Protein AF-A0A4R4YBL4-F1 (afdb_monomer_lite)

Secondary structure (DSSP, 8-state):
--TT-TTTSPP---HHHHHHHHHHHHTT--HHHHHHHHHHHHHHHHH----S--------------------

Radius of gyration: 21.95 Å; chains: 1; bounding box: 67×45×32 Å

Sequence (72 aa):
MSDDDVFGRRWVLAEDELLRMLWRSHAGENPDVLLVELHANHQEDRRNPGPADGRRPRSVPHPRRNRHRVAR

Structure (mmCIF, N/CA/C/O backbone):
data_AF-A0A4R4YBL4-F1
#
_entry.id   AF-A0A4R4YBL4-F1
#
loop_
_atom_site.group_PDB
_atom_site.id
_atom_site.type_symbol
_atom_site.label_atom_id
_atom_site.label_alt_id
_atom_site.label_comp_id
_atom_site.label_asym_id
_atom_site.label_entity_id
_atom_site.label_seq_id
_atom_site.pdbx_PDB_ins_code
_atom_site.Cartn_x
_atom_site.Cartn_y
_atom_site.Cartn_z
_atom_site.occupancy
_atom_site.B_iso_or_equiv
_atom_site.auth_seq_id
_atom_site.auth_comp_id
_atom_site.auth_asym_id
_atom_site.auth_atom_id
_atom_site.pdbx_PDB_model_num
ATOM 1 N N . MET A 1 1 ? -16.989 -0.929 -18.271 1.00 48.12 1 MET A N 1
ATOM 2 C CA . MET A 1 1 ? -16.439 -1.176 -16.923 1.00 48.12 1 MET A CA 1
ATOM 3 C C . MET A 1 1 ? -15.208 -0.302 -16.803 1.00 48.12 1 MET A C 1
ATOM 5 O O . MET A 1 1 ? -14.391 -0.348 -17.711 1.00 48.12 1 MET A O 1
ATOM 9 N N . SER A 1 2 ? -15.171 0.592 -15.814 1.00 56.03 2 SER A N 1
ATOM 10 C CA . SER A 1 2 ? -14.095 1.581 -15.670 1.00 56.03 2 SER A CA 1
ATOM 11 C C . SER A 1 2 ? -12.836 0.872 -15.173 1.00 56.03 2 SER A C 1
ATOM 13 O O . SER A 1 2 ? -12.898 0.202 -14.149 1.00 56.03 2 SER A O 1
ATOM 15 N N . ASP A 1 3 ? -11.713 1.013 -15.875 1.00 60.47 3 ASP A N 1
ATOM 16 C CA . ASP A 1 3 ? -10.407 0.417 -15.518 1.00 60.47 3 ASP A CA 1
ATOM 17 C C . ASP A 1 3 ? -9.811 0.962 -14.192 1.00 60.47 3 ASP A C 1
ATOM 19 O O . ASP A 1 3 ? -8.743 0.531 -13.756 1.00 60.47 3 ASP A O 1
ATOM 23 N N . ASP A 1 4 ? -10.516 1.903 -13.555 1.00 71.81 4 ASP A N 1
ATOM 24 C CA . ASP A 1 4 ? -10.173 2.583 -12.298 1.00 71.81 4 ASP A CA 1
ATOM 25 C C . ASP A 1 4 ? -10.782 1.928 -11.044 1.00 71.81 4 ASP A C 1
ATOM 27 O O . ASP A 1 4 ? -10.687 2.482 -9.949 1.00 71.81 4 ASP A O 1
ATOM 31 N N . ASP A 1 5 ? -11.420 0.760 -11.163 1.00 85.31 5 ASP A N 1
ATOM 32 C CA . ASP A 1 5 ? -11.874 0.026 -9.979 1.00 85.31 5 ASP A CA 1
ATOM 33 C C . ASP A 1 5 ? -10.677 -0.591 -9.231 1.00 85.31 5 ASP A C 1
ATOM 35 O O . ASP A 1 5 ? -10.181 -1.675 -9.558 1.00 85.31 5 ASP A O 1
ATOM 39 N N . VAL A 1 6 ? -10.198 0.144 -8.225 1.00 86.81 6 VAL A N 1
ATOM 40 C CA . VAL A 1 6 ? -9.072 -0.218 -7.351 1.00 86.81 6 VAL A CA 1
ATOM 41 C C . VAL A 1 6 ? -9.325 -1.542 -6.626 1.00 86.81 6 VAL A C 1
ATOM 43 O O . VAL A 1 6 ? -8.396 -2.334 -6.468 1.00 86.81 6 VAL A O 1
ATOM 46 N N . PHE A 1 7 ? -10.565 -1.808 -6.208 1.00 88.38 7 PHE A N 1
ATOM 47 C CA . PHE A 1 7 ? -10.896 -2.943 -5.341 1.00 88.38 7 PHE A CA 1
ATOM 48 C C . PHE A 1 7 ? -11.444 -4.147 -6.110 1.00 88.38 7 PHE A C 1
ATOM 50 O O . PHE A 1 7 ? -11.232 -5.285 -5.698 1.00 88.38 7 PHE A O 1
ATOM 57 N N . GLY A 1 8 ? -12.115 -3.926 -7.242 1.00 86.00 8 GLY A N 1
ATOM 58 C CA . GLY A 1 8 ? -12.648 -5.003 -8.081 1.00 86.00 8 GLY A CA 1
ATOM 59 C C . GLY A 1 8 ? -11.629 -5.649 -9.024 1.00 86.00 8 GLY A C 1
ATOM 60 O O . GLY A 1 8 ? -11.926 -6.676 -9.639 1.00 86.00 8 GLY A O 1
ATOM 61 N N . ARG A 1 9 ? -10.422 -5.080 -9.163 1.00 87.00 9 ARG A N 1
ATOM 62 C CA . ARG A 1 9 ? -9.375 -5.623 -10.044 1.00 87.00 9 ARG A CA 1
ATOM 63 C C . ARG A 1 9 ? -8.512 -6.680 -9.359 1.00 87.00 9 ARG A C 1
ATOM 65 O O . ARG A 1 9 ? -8.246 -6.639 -8.161 1.00 87.00 9 ARG A O 1
ATOM 72 N N . ARG A 1 10 ? -7.950 -7.585 -10.165 1.00 89.06 10 ARG A N 1
ATOM 73 C CA . ARG A 1 10 ? -6.875 -8.473 -9.707 1.00 89.06 10 ARG A CA 1
ATOM 74 C C . ARG A 1 10 ? -5.553 -7.711 -9.656 1.00 89.06 10 ARG A C 1
ATOM 76 O O . ARG A 1 10 ? -5.052 -7.270 -10.692 1.00 89.06 10 ARG A O 1
ATOM 83 N N . TRP A 1 11 ? -4.982 -7.609 -8.463 1.00 88.44 11 TRP A N 1
ATOM 84 C CA . TRP A 1 11 ? -3.656 -7.044 -8.248 1.00 88.44 11 TRP A CA 1
ATOM 85 C C . TRP A 1 11 ? -2.567 -8.063 -8.567 1.00 88.44 11 TRP A C 1
ATOM 87 O O . TRP A 1 11 ? -2.636 -9.220 -8.154 1.00 88.44 11 TRP A O 1
ATOM 97 N N . VAL A 1 12 ? -1.567 -7.621 -9.324 1.00 90.25 12 VAL A N 1
ATOM 98 C CA . VAL A 1 12 ? -0.323 -8.357 -9.550 1.00 90.25 12 VAL A CA 1
ATOM 99 C C . VAL A 1 12 ? 0.768 -7.496 -8.943 1.00 90.25 12 VAL A C 1
ATOM 101 O O . VAL A 1 12 ? 1.038 -6.414 -9.456 1.00 90.25 12 VAL A O 1
ATOM 104 N N . LEU A 1 13 ? 1.305 -7.953 -7.817 1.00 89.31 13 LEU A N 1
ATOM 105 C CA . LEU A 1 13 ? 2.274 -7.223 -7.007 1.00 89.31 13 LEU A CA 1
ATOM 106 C C . LEU A 1 13 ? 3.638 -7.889 -7.110 1.00 89.31 13 LEU A C 1
ATOM 108 O O . LEU A 1 13 ? 3.721 -9.118 -7.200 1.00 89.31 13 LEU A O 1
ATOM 112 N N . ALA A 1 14 ? 4.696 -7.088 -7.040 1.00 92.12 14 ALA A N 1
ATOM 113 C CA . ALA A 1 14 ? 6.010 -7.626 -6.727 1.00 92.12 14 ALA A CA 1
ATOM 114 C C . ALA A 1 14 ? 6.033 -8.141 -5.276 1.00 92.12 14 ALA A C 1
ATOM 116 O O . ALA A 1 14 ? 5.294 -7.663 -4.412 1.00 92.12 14 ALA A O 1
ATOM 117 N N . GLU A 1 15 ? 6.910 -9.103 -4.989 1.00 93.62 15 GLU A N 1
ATOM 118 C CA . GLU A 1 15 ? 7.056 -9.674 -3.643 1.00 93.62 15 GLU A CA 1
ATOM 119 C C . GLU A 1 15 ? 7.335 -8.591 -2.585 1.00 93.62 15 GLU A C 1
ATOM 121 O O . GLU A 1 15 ? 6.690 -8.559 -1.536 1.00 93.62 15 GLU A O 1
ATOM 126 N N . ASP A 1 16 ? 8.217 -7.639 -2.905 1.00 94.88 16 ASP A N 1
ATOM 127 C CA . ASP A 1 16 ? 8.565 -6.516 -2.027 1.00 94.88 16 ASP A CA 1
ATOM 128 C C . ASP A 1 16 ? 7.369 -5.600 -1.716 1.00 94.88 16 ASP A C 1
ATOM 130 O O . ASP A 1 16 ? 7.249 -5.080 -0.604 1.00 94.88 16 ASP A O 1
ATOM 134 N N . GLU A 1 17 ? 6.474 -5.385 -2.682 1.00 92.38 17 GLU A N 1
ATOM 135 C CA . GLU A 1 17 ? 5.279 -4.548 -2.513 1.00 92.38 17 GLU A CA 1
ATOM 136 C C . GLU A 1 17 ? 4.269 -5.232 -1.598 1.00 92.38 17 GLU A C 1
ATOM 138 O O . GLU A 1 17 ? 3.752 -4.611 -0.666 1.00 92.38 17 GLU A O 1
ATOM 143 N N . LEU A 1 18 ? 4.053 -6.532 -1.812 1.00 93.31 18 LEU A N 1
ATOM 144 C CA . LEU A 1 18 ? 3.182 -7.345 -0.974 1.00 93.31 18 LEU A CA 1
ATOM 145 C C . LEU A 1 18 ? 3.688 -7.393 0.474 1.00 93.31 18 LEU A C 1
ATOM 147 O O . LEU A 1 18 ? 2.908 -7.186 1.404 1.00 93.31 18 LEU A O 1
ATOM 151 N N . LEU A 1 19 ? 4.991 -7.611 0.679 1.00 96.19 19 LEU A N 1
ATOM 152 C CA . LEU A 1 19 ? 5.607 -7.625 2.010 1.00 96.19 19 LEU A CA 1
ATOM 153 C C . LEU A 1 19 ? 5.465 -6.279 2.724 1.00 96.19 19 LEU A C 1
ATOM 155 O O . LEU A 1 19 ? 5.117 -6.238 3.905 1.00 96.19 19 LEU A O 1
ATOM 159 N N . ARG A 1 20 ? 5.688 -5.167 2.015 1.00 94.12 20 ARG A N 1
ATOM 160 C CA . ARG A 1 20 ? 5.500 -3.819 2.575 1.00 94.12 20 ARG A CA 1
ATOM 161 C C . ARG A 1 20 ? 4.050 -3.562 2.964 1.00 94.12 20 ARG A C 1
ATOM 163 O O . ARG A 1 20 ? 3.807 -3.041 4.052 1.00 94.12 20 ARG A O 1
ATOM 170 N N . MET A 1 21 ? 3.098 -3.937 2.110 1.00 94.69 21 MET A N 1
ATOM 171 C CA . MET A 1 21 ? 1.674 -3.817 2.421 1.00 94.69 21 MET A CA 1
ATOM 172 C C . MET A 1 21 ? 1.289 -4.653 3.640 1.00 94.69 21 MET A C 1
ATOM 174 O O . MET A 1 21 ? 0.595 -4.153 4.526 1.00 94.69 21 MET A O 1
ATOM 178 N N . LEU A 1 22 ? 1.765 -5.898 3.718 1.00 95.75 22 LEU A N 1
ATOM 179 C CA . LEU A 1 22 ? 1.500 -6.784 4.848 1.00 95.75 22 LEU A CA 1
ATOM 180 C C . LEU A 1 22 ? 2.063 -6.204 6.150 1.00 95.75 22 LEU A C 1
ATOM 182 O O . LEU A 1 22 ? 1.382 -6.207 7.172 1.00 95.75 22 LEU A O 1
ATOM 186 N N . TRP A 1 23 ? 3.277 -5.651 6.104 1.00 97.38 23 TRP A N 1
ATOM 187 C CA . TRP A 1 23 ? 3.907 -5.022 7.261 1.00 97.38 23 TRP A CA 1
ATOM 188 C C . TRP A 1 23 ? 3.147 -3.781 7.748 1.00 97.38 23 TRP A C 1
ATOM 190 O O . TRP A 1 23 ? 2.899 -3.646 8.945 1.00 97.38 23 TRP A O 1
ATOM 200 N N . ARG A 1 24 ? 2.726 -2.893 6.836 1.00 96.88 24 ARG A N 1
ATOM 201 C CA . ARG A 1 24 ? 1.913 -1.711 7.185 1.00 96.88 24 ARG A CA 1
ATOM 202 C C . ARG A 1 24 ? 0.537 -2.109 7.719 1.00 96.88 24 ARG A C 1
ATOM 204 O O . ARG A 1 24 ? 0.089 -1.562 8.722 1.00 96.88 24 ARG A O 1
ATOM 211 N N . SER A 1 25 ? -0.082 -3.128 7.125 1.00 96.12 25 SER A N 1
ATOM 212 C CA . SER A 1 25 ? -1.351 -3.679 7.618 1.00 96.12 25 SER A CA 1
ATOM 213 C C . SER A 1 25 ? -1.203 -4.241 9.034 1.00 96.12 25 SER A C 1
ATOM 215 O O . SER A 1 25 ? -2.024 -3.972 9.907 1.00 96.12 25 SER A O 1
ATOM 217 N N . HIS A 1 26 ? -0.108 -4.960 9.302 1.00 96.81 26 HIS A N 1
ATOM 218 C CA . HIS A 1 26 ? 0.219 -5.449 10.642 1.00 96.81 26 HIS A CA 1
ATOM 219 C C . HIS A 1 26 ? 0.464 -4.306 11.646 1.00 96.81 26 HIS A C 1
ATOM 221 O O . HIS A 1 26 ? 0.144 -4.441 12.824 1.00 96.81 26 HIS A O 1
ATOM 227 N N . ALA A 1 27 ? 0.989 -3.164 11.195 1.00 97.00 27 ALA A N 1
ATOM 228 C CA . ALA A 1 27 ? 1.154 -1.963 12.015 1.00 97.00 27 ALA A CA 1
ATOM 229 C C . ALA A 1 27 ? -0.166 -1.206 12.292 1.00 97.00 27 ALA A C 1
ATOM 231 O O . ALA A 1 27 ? -0.145 -0.190 12.988 1.00 97.00 27 ALA A O 1
ATOM 232 N N . GLY A 1 28 ? -1.305 -1.700 11.791 1.00 96.44 28 GLY A N 1
ATOM 233 C CA . GLY A 1 28 ? -2.635 -1.130 12.020 1.00 96.44 28 GLY A CA 1
ATOM 234 C C . GLY A 1 28 ? -3.129 -0.209 10.906 1.00 96.44 28 GLY A C 1
ATOM 235 O O . GLY A 1 28 ? -4.173 0.425 11.062 1.00 96.44 28 GLY A O 1
ATOM 236 N N . GLU A 1 29 ? -2.412 -0.120 9.787 1.00 95.88 29 GLU A N 1
ATOM 237 C CA . GLU A 1 29 ? -2.883 0.637 8.631 1.00 95.88 29 GLU A CA 1
ATOM 238 C C . GLU A 1 29 ? -3.965 -0.135 7.867 1.00 95.88 29 GLU A C 1
ATOM 240 O O . GLU A 1 29 ? -3.897 -1.355 7.722 1.00 95.88 29 GLU A O 1
ATOM 245 N N . ASN A 1 30 ? -4.983 0.573 7.368 1.00 94.44 30 ASN A N 1
ATOM 246 C CA . ASN A 1 30 ? -6.065 -0.068 6.626 1.00 94.44 30 ASN A CA 1
ATOM 247 C C . ASN A 1 30 ? -5.563 -0.493 5.226 1.00 94.44 30 ASN A C 1
ATOM 249 O O . ASN A 1 30 ? -5.119 0.375 4.467 1.00 94.44 30 ASN A O 1
ATOM 253 N N . PRO A 1 31 ? -5.664 -1.784 4.851 1.00 90.38 31 PRO A N 1
ATOM 254 C CA . PRO A 1 31 ? -5.212 -2.275 3.549 1.00 90.38 31 PRO A CA 1
ATOM 255 C C . PRO A 1 31 ? -5.891 -1.580 2.362 1.00 90.38 31 PRO A C 1
ATOM 257 O O . PRO A 1 31 ? -5.269 -1.448 1.309 1.00 90.38 31 PRO A O 1
ATOM 260 N N . ASP A 1 32 ? -7.114 -1.074 2.528 1.00 92.06 32 ASP A N 1
ATOM 261 C CA . ASP A 1 32 ? -7.834 -0.364 1.472 1.00 92.06 32 ASP A CA 1
ATOM 262 C C . ASP A 1 32 ? -7.151 0.963 1.121 1.00 92.06 32 ASP A C 1
ATOM 264 O O . ASP A 1 32 ? -7.025 1.318 -0.050 1.00 92.06 32 ASP A O 1
ATOM 268 N N . VAL A 1 33 ? -6.647 1.676 2.133 1.00 92.75 33 VAL A N 1
ATOM 269 C CA . VAL A 1 33 ? -5.886 2.921 1.943 1.00 92.75 33 VAL A CA 1
ATOM 270 C C . VAL A 1 33 ? -4.562 2.620 1.245 1.00 92.75 33 VAL A C 1
ATOM 272 O O . VAL A 1 33 ? -4.192 3.315 0.301 1.00 92.75 33 VAL A O 1
ATOM 275 N N . LEU A 1 34 ? -3.889 1.539 1.648 1.00 93.25 34 LEU A N 1
ATOM 276 C CA . LEU A 1 34 ? -2.639 1.096 1.027 1.00 93.25 34 LEU A CA 1
ATOM 277 C C . LEU A 1 34 ? -2.829 0.728 -0.454 1.00 93.25 34 LEU A C 1
ATOM 279 O O . LEU A 1 34 ? -1.974 1.050 -1.277 1.00 93.25 34 LEU A O 1
ATOM 283 N N . LEU A 1 35 ? -3.950 0.092 -0.810 1.00 91.88 35 LEU A N 1
ATOM 284 C CA . LEU A 1 35 ? -4.293 -0.227 -2.200 1.00 91.88 35 LEU A CA 1
ATOM 285 C C . LEU A 1 35 ? -4.559 1.027 -3.039 1.00 91.88 35 LEU A C 1
ATOM 287 O O . LEU A 1 35 ? -4.142 1.087 -4.196 1.00 91.88 35 LEU A O 1
ATOM 291 N N . VAL A 1 36 ? -5.213 2.041 -2.466 1.00 91.50 36 VAL A N 1
ATOM 292 C CA . VAL A 1 36 ? -5.438 3.328 -3.144 1.00 91.50 36 VAL A CA 1
ATOM 293 C C . VAL A 1 36 ? -4.116 4.067 -3.374 1.00 91.50 36 VAL A C 1
ATOM 295 O O . VAL A 1 36 ? -3.878 4.545 -4.484 1.00 91.50 36 VAL A O 1
ATOM 298 N N . GLU A 1 37 ? -3.234 4.116 -2.370 1.00 91.69 37 GLU A N 1
ATOM 299 C CA . GLU A 1 37 ? -1.885 4.687 -2.509 1.00 91.69 37 GLU A CA 1
ATOM 300 C C . GLU A 1 37 ? -1.086 3.970 -3.605 1.00 91.69 37 GLU A C 1
ATOM 302 O O . GLU A 1 37 ? -0.497 4.606 -4.481 1.00 91.69 37 GLU A O 1
ATOM 307 N N . LEU A 1 38 ? -1.101 2.636 -3.599 1.00 90.50 38 LEU A N 1
ATOM 308 C CA . LEU A 1 38 ? -0.411 1.826 -4.597 1.00 90.50 38 LEU A CA 1
ATOM 309 C C . LEU A 1 38 ? -0.957 2.060 -6.013 1.00 90.50 38 LEU A C 1
ATOM 311 O O . LEU A 1 38 ? -0.186 2.159 -6.968 1.00 90.50 38 LEU A O 1
ATOM 315 N N . HIS A 1 39 ? -2.278 2.188 -6.155 1.00 89.06 39 HIS A N 1
ATOM 316 C CA . HIS A 1 39 ? -2.915 2.487 -7.435 1.00 89.06 39 HIS A CA 1
ATOM 317 C C . HIS A 1 39 ? -2.470 3.830 -8.007 1.00 89.06 39 HIS A C 1
ATOM 319 O O . HIS A 1 39 ? -2.169 3.914 -9.199 1.00 89.06 39 HIS A O 1
ATOM 325 N N . ALA A 1 40 ? -2.388 4.860 -7.162 1.00 87.31 40 ALA A N 1
ATOM 326 C CA . ALA A 1 40 ? -1.894 6.169 -7.567 1.00 87.31 40 ALA A CA 1
ATOM 327 C C . ALA A 1 40 ? -0.438 6.090 -8.058 1.00 87.31 40 ALA A C 1
ATOM 329 O O . ALA A 1 40 ? -0.143 6.560 -9.156 1.00 87.31 40 ALA A O 1
ATOM 330 N N . ASN A 1 41 ? 0.436 5.398 -7.320 1.00 85.31 41 ASN A N 1
ATOM 331 C CA . ASN A 1 41 ? 1.847 5.233 -7.691 1.00 85.31 41 ASN A CA 1
ATOM 332 C C . ASN A 1 41 ? 2.017 4.497 -9.034 1.00 85.31 41 ASN A C 1
ATOM 334 O O . ASN A 1 41 ? 2.767 4.941 -9.900 1.00 85.31 41 ASN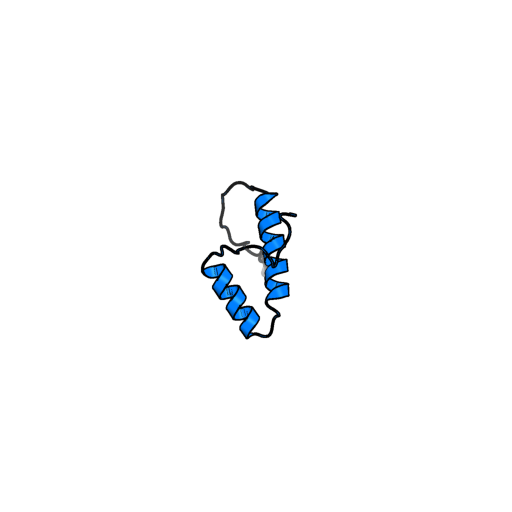 A O 1
ATOM 338 N N . HIS A 1 42 ? 1.260 3.419 -9.271 1.00 82.50 42 HIS A N 1
ATOM 339 C CA . HIS A 1 42 ? 1.283 2.708 -10.557 1.00 82.50 42 HIS A CA 1
ATOM 340 C C . HIS A 1 42 ? 0.771 3.559 -11.729 1.00 82.50 42 HIS A C 1
ATOM 342 O O . HIS A 1 42 ? 1.215 3.381 -12.869 1.00 82.50 42 HIS A O 1
ATOM 348 N N . GLN A 1 43 ? -0.183 4.467 -11.488 1.00 76.31 43 GLN A N 1
ATOM 349 C CA . GLN A 1 43 ? -0.608 5.420 -12.513 1.00 76.31 43 GLN A CA 1
ATOM 350 C C . GLN A 1 43 ? 0.473 6.464 -12.806 1.00 76.31 43 GLN A C 1
ATOM 352 O O . GLN A 1 43 ? 0.632 6.841 -13.968 1.00 76.31 43 GLN A O 1
ATOM 357 N N . GLU A 1 44 ? 1.224 6.909 -11.799 1.00 68.44 44 GLU A N 1
ATOM 358 C CA . GLU A 1 44 ? 2.351 7.829 -11.978 1.00 68.44 44 GLU A CA 1
ATOM 359 C C . GLU A 1 44 ? 3.490 7.186 -12.778 1.00 68.44 44 GLU A C 1
ATOM 361 O O . GLU A 1 44 ? 3.936 7.779 -13.762 1.00 68.44 44 GLU A O 1
ATOM 366 N N . ASP A 1 45 ? 3.866 5.945 -12.458 1.00 64.62 45 ASP A N 1
ATOM 367 C CA . ASP A 1 45 ? 4.876 5.185 -13.209 1.00 64.62 45 ASP A CA 1
ATOM 368 C C . ASP A 1 45 ? 4.453 4.937 -14.667 1.00 64.62 45 ASP A C 1
ATOM 370 O O . ASP A 1 45 ? 5.266 4.999 -15.590 1.00 64.62 45 ASP A O 1
ATOM 374 N N . ARG A 1 46 ? 3.156 4.706 -14.919 1.00 60.62 46 ARG 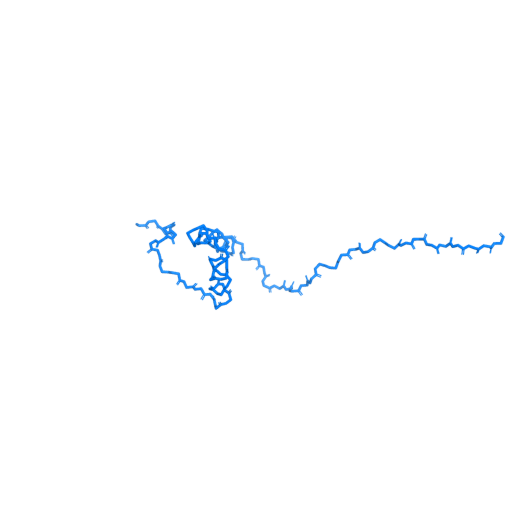A N 1
ATOM 375 C CA . ARG A 1 46 ? 2.624 4.576 -16.289 1.00 60.62 46 ARG A CA 1
ATOM 376 C C . ARG A 1 46 ? 2.568 5.898 -17.047 1.00 60.62 46 ARG A C 1
ATOM 378 O O . ARG A 1 46 ? 2.736 5.901 -18.265 1.00 60.62 46 ARG A O 1
ATOM 385 N N . ARG A 1 47 ? 2.277 7.009 -16.364 1.00 58.78 47 ARG A N 1
ATOM 386 C CA . ARG A 1 47 ? 2.204 8.347 -16.977 1.00 58.78 47 ARG A CA 1
ATOM 387 C C . ARG A 1 47 ? 3.580 8.947 -17.222 1.00 58.78 47 ARG A C 1
ATOM 389 O O . ARG A 1 47 ? 3.707 9.813 -18.083 1.00 58.78 47 ARG A 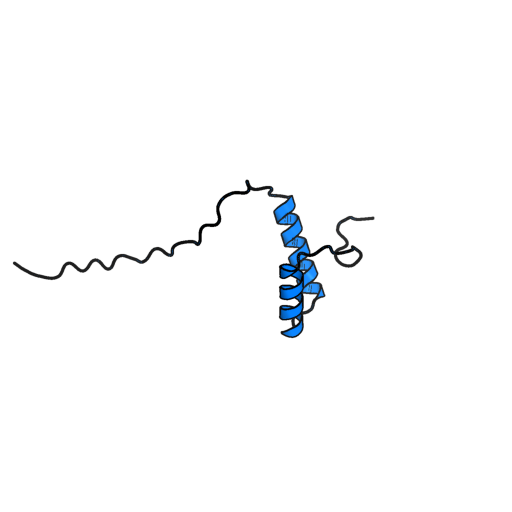O 1
ATOM 396 N N . ASN A 1 48 ? 4.592 8.478 -16.505 1.00 51.47 48 ASN A N 1
ATOM 397 C CA . ASN A 1 48 ? 5.959 8.923 -16.659 1.00 51.47 48 ASN A CA 1
ATOM 398 C C . ASN A 1 48 ? 6.872 7.712 -16.892 1.00 51.47 48 ASN A C 1
ATOM 400 O O . ASN A 1 48 ? 7.536 7.263 -15.958 1.00 51.47 48 ASN A O 1
ATOM 404 N N . PRO A 1 49 ? 6.962 7.189 -18.133 1.00 48.94 49 PRO A N 1
ATOM 405 C CA . PRO A 1 49 ? 8.058 6.310 -18.512 1.00 48.94 49 PRO A CA 1
ATOM 406 C C . PRO A 1 49 ? 9.338 7.158 -18.576 1.00 48.94 49 PRO A C 1
ATOM 408 O O . PRO A 1 49 ? 9.853 7.481 -19.646 1.00 48.94 49 PRO A O 1
ATOM 411 N N . GLY A 1 50 ? 9.818 7.603 -17.416 1.00 46.97 50 GLY A N 1
ATOM 412 C CA . GLY A 1 50 ? 11.126 8.219 -17.280 1.00 46.97 50 GLY A CA 1
ATOM 413 C C . GLY A 1 50 ? 12.187 7.196 -17.687 1.00 46.97 50 GLY A C 1
ATOM 414 O O . GLY A 1 50 ? 12.004 6.000 -17.443 1.00 46.97 50 GLY A O 1
ATOM 415 N N . PRO A 1 51 ? 13.281 7.626 -18.338 1.00 45.34 51 PRO A N 1
ATOM 416 C CA . PRO A 1 51 ? 14.279 6.703 -18.844 1.00 45.34 51 PRO A CA 1
ATOM 417 C C . PRO A 1 51 ? 14.838 5.902 -17.670 1.00 45.34 51 PRO A C 1
ATOM 419 O O . PRO A 1 51 ? 15.240 6.465 -16.650 1.00 45.34 51 PRO A O 1
ATOM 422 N N . ALA A 1 52 ? 14.823 4.581 -17.817 1.00 56.47 52 ALA A N 1
ATOM 423 C CA . ALA A 1 52 ? 15.454 3.664 -16.892 1.00 56.47 52 ALA A CA 1
ATOM 424 C C . ALA A 1 52 ? 16.961 3.946 -16.864 1.00 56.47 52 ALA A C 1
ATOM 426 O O . ALA A 1 52 ? 17.701 3.393 -17.666 1.00 56.47 52 ALA A O 1
ATOM 427 N N . ASP A 1 53 ? 17.414 4.823 -15.969 1.00 53.25 53 ASP A N 1
ATOM 428 C CA . ASP A 1 53 ? 18.821 4.917 -15.611 1.00 53.25 53 ASP A CA 1
ATOM 429 C C . ASP A 1 53 ? 19.038 5.673 -14.296 1.00 53.25 53 ASP A C 1
ATOM 431 O O . ASP A 1 53 ? 18.595 6.804 -14.102 1.00 53.25 53 ASP A O 1
ATOM 435 N N . GLY A 1 54 ? 19.823 5.060 -13.410 1.00 45.72 54 GLY A N 1
ATOM 436 C CA . GLY A 1 54 ? 20.598 5.822 -12.434 1.00 45.72 54 GLY A CA 1
ATOM 437 C C . GLY A 1 54 ? 20.100 5.809 -10.994 1.00 45.72 54 GLY A C 1
ATOM 438 O O . GLY A 1 54 ? 19.838 6.847 -10.392 1.00 45.72 54 GLY A O 1
ATOM 439 N N . ARG A 1 55 ? 20.156 4.631 -10.374 1.00 55.75 55 ARG A N 1
ATOM 440 C CA . ARG A 1 55 ? 20.398 4.468 -8.934 1.00 55.75 55 ARG A CA 1
ATOM 441 C C . ARG A 1 55 ? 21.578 5.364 -8.503 1.00 55.75 55 ARG A C 1
ATOM 443 O O . ARG A 1 55 ? 22.733 5.009 -8.728 1.00 55.75 55 ARG A O 1
ATOM 450 N N . ARG A 1 56 ? 21.321 6.509 -7.864 1.00 52.88 56 ARG A N 1
ATOM 451 C CA . ARG A 1 56 ? 22.321 7.241 -7.063 1.00 52.88 56 ARG A CA 1
ATOM 452 C C . ARG A 1 56 ? 21.672 7.797 -5.791 1.00 52.88 56 ARG A C 1
ATOM 454 O O . ARG A 1 56 ? 20.726 8.574 -5.895 1.00 52.88 56 ARG A O 1
ATOM 461 N N . PRO A 1 57 ? 22.155 7.434 -4.590 1.00 52.00 57 PRO A N 1
ATOM 462 C CA . PRO A 1 57 ? 21.688 8.061 -3.362 1.00 52.00 57 PRO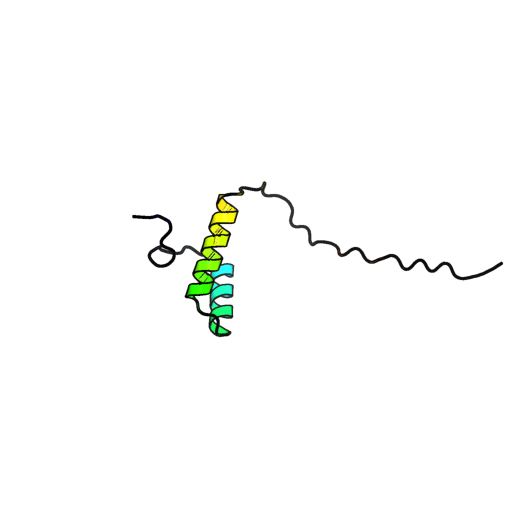 A CA 1
ATOM 463 C C . PRO A 1 57 ? 22.100 9.537 -3.366 1.00 52.00 57 PRO A C 1
ATOM 465 O O . PRO A 1 57 ? 23.252 9.866 -3.656 1.00 52.00 57 PRO A O 1
ATOM 468 N N . ARG A 1 58 ? 21.150 10.427 -3.055 1.00 54.09 58 ARG A N 1
ATOM 469 C CA . ARG A 1 58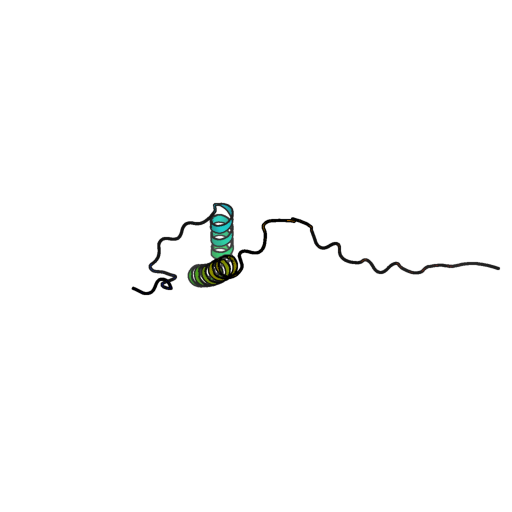 ? 21.400 11.856 -2.826 1.00 54.09 58 ARG A CA 1
ATOM 470 C C . ARG A 1 58 ? 22.465 11.999 -1.736 1.00 54.09 58 ARG A C 1
ATOM 472 O O . ARG A 1 58 ? 22.185 11.806 -0.556 1.00 54.09 58 ARG A O 1
ATOM 479 N N . SER A 1 59 ? 23.686 12.341 -2.130 1.00 55.06 59 SER A N 1
ATOM 480 C CA . SER A 1 59 ? 24.721 12.800 -1.214 1.00 55.06 59 SER A CA 1
ATOM 481 C C . SER A 1 59 ? 24.284 14.140 -0.624 1.00 55.06 59 SER A C 1
ATOM 483 O O . SER A 1 59 ? 24.170 15.149 -1.317 1.00 55.06 59 SER A O 1
ATOM 485 N N . VAL A 1 60 ? 23.997 14.132 0.676 1.00 60.19 60 VAL A N 1
ATOM 486 C CA . VAL A 1 60 ? 23.715 15.328 1.475 1.00 60.19 60 VAL A CA 1
ATOM 487 C C . VAL A 1 60 ? 24.934 16.259 1.393 1.00 60.19 60 VAL A C 1
ATOM 489 O O . VAL A 1 60 ? 26.036 15.820 1.744 1.00 60.19 60 VAL A O 1
ATOM 492 N N . PRO A 1 61 ? 24.800 17.527 0.962 1.00 59.41 61 PRO A N 1
ATOM 493 C CA . PRO A 1 61 ? 25.921 18.451 0.999 1.00 59.41 61 PRO A CA 1
ATOM 494 C C . PRO A 1 61 ? 26.237 18.779 2.462 1.00 59.41 61 PRO A C 1
ATOM 496 O O . PRO A 1 61 ? 25.499 19.500 3.128 1.00 59.41 61 PRO A O 1
ATOM 499 N N . HIS A 1 62 ? 27.339 18.236 2.979 1.00 56.69 62 HIS A N 1
ATOM 500 C CA . HIS A 1 62 ? 27.932 18.709 4.226 1.00 56.69 62 HIS A CA 1
ATOM 501 C C . HIS A 1 62 ? 28.480 20.127 4.002 1.00 56.69 62 HIS A C 1
ATOM 503 O O . HIS A 1 62 ? 29.354 20.298 3.144 1.00 56.69 62 HIS A O 1
ATOM 509 N N . PRO A 1 63 ? 28.045 21.149 4.760 1.00 64.50 63 PRO A N 1
ATOM 510 C CA . PRO A 1 63 ? 28.695 22.446 4.704 1.00 64.50 63 PRO A CA 1
ATOM 511 C C . PRO A 1 63 ? 30.122 22.309 5.248 1.00 64.50 63 PRO A C 1
ATOM 513 O O . PRO A 1 63 ? 30.348 21.963 6.411 1.00 64.50 63 PRO A O 1
ATOM 516 N N . ARG A 1 64 ? 31.107 22.563 4.378 1.00 60.16 64 ARG A N 1
ATOM 517 C CA . ARG A 1 64 ? 32.522 22.660 4.744 1.00 60.16 64 ARG A CA 1
ATOM 518 C C . ARG A 1 64 ? 32.684 23.769 5.780 1.00 60.16 64 ARG A C 1
ATOM 520 O O . ARG A 1 64 ? 32.633 24.955 5.472 1.00 60.16 64 ARG A O 1
ATOM 527 N N . ARG A 1 65 ? 32.894 23.344 7.021 1.00 55.91 65 ARG A N 1
ATOM 528 C CA . ARG A 1 65 ? 33.325 24.147 8.162 1.00 55.91 65 ARG A CA 1
ATOM 529 C C . ARG A 1 65 ? 34.632 24.852 7.792 1.00 55.91 65 ARG A C 1
ATOM 531 O O . ARG A 1 65 ? 35.702 24.255 7.867 1.00 55.91 65 ARG A O 1
ATOM 538 N N . ASN A 1 66 ? 34.528 26.105 7.354 1.00 57.62 66 ASN A N 1
ATOM 539 C CA . ASN A 1 66 ? 35.670 26.951 7.036 1.00 57.62 66 ASN A CA 1
ATOM 540 C C . ASN A 1 66 ? 36.398 27.281 8.346 1.00 57.62 66 ASN A C 1
ATOM 542 O O . ASN A 1 66 ? 35.992 28.160 9.104 1.00 57.62 66 ASN A O 1
ATOM 546 N N . ARG A 1 67 ? 37.413 26.480 8.673 1.00 54.75 67 ARG A N 1
ATOM 547 C CA . ARG A 1 67 ? 38.215 26.611 9.889 1.00 54.75 67 ARG A CA 1
ATOM 548 C C . ARG A 1 67 ? 39.665 26.839 9.492 1.00 54.75 67 ARG A C 1
ATOM 550 O O . ARG A 1 67 ? 40.506 25.975 9.697 1.00 54.75 67 ARG A O 1
ATOM 557 N N . HIS A 1 68 ? 39.953 28.023 8.965 1.00 52.06 68 HIS A N 1
ATOM 558 C CA . HIS A 1 68 ? 41.312 28.550 8.991 1.00 52.06 68 HIS A CA 1
ATOM 559 C C . HIS A 1 68 ? 41.486 29.348 10.276 1.00 52.06 68 HIS A C 1
ATOM 561 O O . HIS A 1 68 ? 41.030 30.477 10.427 1.00 52.06 68 HIS A O 1
ATOM 567 N N . ARG A 1 69 ? 42.096 28.671 11.245 1.00 53.34 69 ARG A N 1
ATOM 568 C CA . ARG A 1 69 ? 42.639 29.249 12.463 1.00 53.34 69 ARG A CA 1
ATOM 569 C C . ARG A 1 69 ? 44.157 29.346 12.252 1.00 53.34 69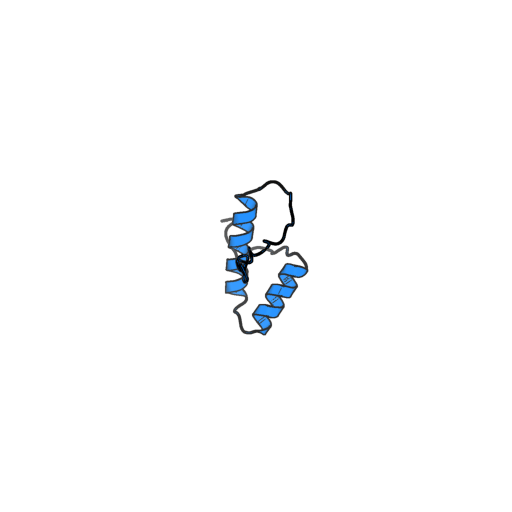 ARG A C 1
ATOM 571 O O . ARG A 1 69 ? 44.750 28.358 11.833 1.00 53.34 69 ARG A O 1
ATOM 578 N N . VAL A 1 70 ? 44.721 30.474 12.688 1.00 48.22 70 VAL A N 1
ATOM 579 C CA . VAL A 1 70 ? 46.091 30.677 13.213 1.00 48.22 70 VAL A CA 1
ATOM 580 C C . VAL A 1 70 ? 47.161 31.308 12.293 1.00 48.22 70 VAL A C 1
ATOM 582 O O . VAL A 1 70 ? 47.596 30.721 11.313 1.00 48.22 70 VAL A O 1
ATOM 585 N N . ALA A 1 71 ? 47.614 32.471 12.791 1.00 47.44 71 ALA A N 1
ATOM 586 C CA . ALA A 1 71 ? 48.950 33.088 12.826 1.00 47.44 71 ALA A CA 1
ATOM 587 C C . ALA A 1 71 ? 49.662 33.495 11.528 1.00 47.44 71 ALA A C 1
ATOM 589 O O . ALA A 1 71 ? 50.280 32.670 10.861 1.00 47.44 71 ALA A O 1
ATOM 590 N N . ARG A 1 72 ? 49.820 34.809 11.345 1.00 45.25 72 ARG A N 1
ATOM 591 C CA . ARG A 1 72 ? 50.960 35.538 11.925 1.00 45.25 72 ARG A CA 1
ATOM 592 C C . ARG A 1 72 ? 50.632 37.015 12.095 1.00 45.25 72 ARG A C 1
ATOM 594 O O . ARG A 1 72 ? 49.818 37.509 11.289 1.00 45.25 72 ARG A O 1
#

pLDDT: mean 74.8, std 18.82, range [45.25, 97.38]

Organism: NCBI:txid2530387

Foldseek 3Di:
DDPPPLPPDDDDDDPVLVVVLVVVVVVVDDSVVSSVVVSVVVVVCVVDVDPPDDDDPPDDDDPPPPDDDDDD